Protein AF-A0A9E5SUX5-F1 (afdb_monomer)

Sequence (63 aa):
YVSFIKPEQVKDGMEVLEHAKGFIRTSLAKKMDTRRIPELIFILDEGFQREERITELLEKSKK

Structure (mmCIF, N/CA/C/O backbone):
data_AF-A0A9E5SUX5-F1
#
_entry.id   AF-A0A9E5SUX5-F1
#
loop_
_atom_site.group_PDB
_atom_site.id
_atom_site.type_symbol
_atom_site.label_atom_id
_atom_site.label_alt_id
_atom_site.label_comp_id
_atom_site.label_asym_id
_atom_site.label_entity_id
_atom_site.label_seq_id
_atom_site.pdbx_PDB_ins_code
_atom_site.Cartn_x
_atom_site.Cartn_y
_atom_site.Cartn_z
_atom_site.occupancy
_atom_site.B_iso_or_equiv
_atom_site.auth_seq_id
_atom_site.auth_comp_id
_atom_site.auth_asym_id
_atom_site.auth_atom_id
_atom_site.pdbx_PDB_model_num
ATOM 1 N N . TYR A 1 1 ? -5.738 0.733 -0.651 1.00 89.81 1 TYR A N 1
ATOM 2 C CA . TYR A 1 1 ? -5.904 0.815 0.809 1.00 89.81 1 TYR A CA 1
ATOM 3 C C . TYR A 1 1 ? -5.182 -0.351 1.453 1.00 89.81 1 TYR A C 1
ATOM 5 O O . TYR A 1 1 ? -5.087 -1.400 0.820 1.00 89.81 1 TYR A O 1
ATOM 13 N N . VAL A 1 2 ? -4.608 -0.143 2.634 1.00 91.44 2 VAL A N 1
ATOM 14 C CA . VAL A 1 2 ? -3.882 -1.157 3.409 1.00 91.44 2 VAL A CA 1
ATOM 15 C C . VAL A 1 2 ? -4.363 -1.136 4.852 1.00 91.44 2 VAL A C 1
ATOM 17 O O . VAL A 1 2 ? -4.610 -0.067 5.403 1.00 91.44 2 VAL A O 1
ATOM 20 N N . SER A 1 3 ? -4.454 -2.308 5.465 1.00 89.62 3 SER A N 1
ATOM 21 C CA . SER A 1 3 ? -4.845 -2.470 6.865 1.00 89.62 3 SER A CA 1
ATOM 22 C C . SER A 1 3 ? -3.788 -3.315 7.559 1.00 89.62 3 SER A C 1
ATOM 24 O O . SER A 1 3 ? -3.275 -4.275 6.981 1.00 89.62 3 SER A O 1
ATOM 26 N N . PHE A 1 4 ? -3.453 -2.963 8.795 1.00 88.00 4 PHE A N 1
ATOM 27 C CA . PHE A 1 4 ? -2.475 -3.696 9.588 1.00 88.00 4 PHE A CA 1
ATOM 28 C C . PHE A 1 4 ? -3.197 -4.521 10.646 1.00 88.00 4 PHE A C 1
ATOM 30 O O . PHE A 1 4 ? -4.070 -4.015 11.340 1.00 88.00 4 PHE A O 1
ATOM 37 N N . ILE A 1 5 ? -2.805 -5.790 10.783 1.00 87.44 5 ILE A N 1
ATOM 38 C CA . ILE A 1 5 ? -3.353 -6.689 11.812 1.00 87.44 5 ILE A CA 1
ATOM 39 C C . ILE A 1 5 ? -2.971 -6.192 13.213 1.00 87.44 5 ILE A C 1
ATOM 41 O O . ILE A 1 5 ? -3.744 -6.330 14.155 1.00 87.44 5 ILE A O 1
ATOM 45 N N . LYS A 1 6 ? -1.771 -5.615 13.343 1.00 86.44 6 LYS A N 1
ATOM 46 C CA . LYS A 1 6 ? -1.275 -5.014 14.580 1.00 86.44 6 LYS A CA 1
ATOM 47 C C . LYS A 1 6 ? -1.270 -3.492 14.443 1.00 86.44 6 LYS A C 1
ATOM 49 O O . LYS A 1 6 ? -0.496 -2.981 13.625 1.00 86.44 6 LYS A O 1
ATOM 54 N N . PRO A 1 7 ? -2.101 -2.765 15.205 1.00 80.50 7 PRO A N 1
ATOM 55 C CA . PRO A 1 7 ? -2.210 -1.315 15.085 1.00 80.50 7 PRO A CA 1
ATOM 56 C C . PRO A 1 7 ? -0.920 -0.595 15.499 1.00 80.50 7 PRO A C 1
ATOM 58 O O . PRO A 1 7 ? -0.621 0.474 14.973 1.00 80.50 7 PRO A O 1
ATOM 61 N N . GLU A 1 8 ? -0.101 -1.191 16.369 1.00 86.38 8 GLU A N 1
ATOM 62 C CA . GLU A 1 8 ? 1.160 -0.587 16.816 1.00 86.38 8 GLU A CA 1
ATOM 63 C C . GLU A 1 8 ? 2.199 -0.499 15.689 1.00 86.38 8 GLU A C 1
ATOM 65 O O . GLU A 1 8 ? 3.100 0.331 15.737 1.00 86.38 8 GLU A O 1
ATOM 70 N N . GLN A 1 9 ? 2.068 -1.338 14.657 1.00 89.31 9 GLN A N 1
ATOM 71 C CA . GLN A 1 9 ? 3.024 -1.429 13.551 1.00 89.31 9 GLN A CA 1
ATOM 72 C C . GLN A 1 9 ? 2.629 -0.593 12.334 1.00 89.31 9 GLN A C 1
ATOM 74 O O . GLN A 1 9 ? 3.316 -0.637 11.317 1.00 89.31 9 GLN A O 1
ATOM 79 N N . VAL A 1 10 ? 1.526 0.156 12.409 1.00 89.38 10 VAL A N 1
ATOM 80 C CA . VAL A 1 10 ? 1.008 0.926 11.272 1.00 89.38 10 VAL A CA 1
ATOM 81 C C . VAL A 1 10 ? 2.055 1.903 10.747 1.00 89.38 10 VAL A C 1
ATOM 83 O O . VAL A 1 10 ? 2.287 1.955 9.544 1.00 89.38 10 VAL A O 1
ATOM 86 N N . LYS A 1 11 ? 2.716 2.656 11.633 1.00 90.12 11 LYS A N 1
ATOM 87 C CA . LYS A 1 11 ? 3.679 3.685 11.225 1.00 90.12 11 LYS A CA 1
ATOM 88 C C . LYS A 1 11 ? 4.889 3.077 10.510 1.00 90.12 11 LYS A C 1
ATOM 90 O O . LYS A 1 11 ? 5.131 3.391 9.347 1.00 90.12 11 LYS A O 1
ATOM 95 N N . ASP A 1 12 ? 5.583 2.160 11.176 1.00 93.81 12 ASP A N 1
ATOM 96 C CA . ASP A 1 12 ? 6.778 1.509 10.630 1.00 93.81 12 ASP A CA 1
ATOM 97 C C . ASP A 1 12 ? 6.437 0.686 9.379 1.00 93.81 12 ASP A C 1
ATOM 99 O O . ASP A 1 12 ? 7.168 0.680 8.390 1.00 93.81 12 ASP A O 1
ATOM 103 N N . GLY A 1 13 ? 5.280 0.022 9.385 1.00 93.75 13 GLY A N 1
ATOM 104 C CA . GLY A 1 13 ? 4.788 -0.747 8.251 1.00 93.75 13 GLY A CA 1
ATOM 105 C C . GLY A 1 13 ? 4.496 0.117 7.024 1.00 93.75 13 GLY A C 1
ATOM 106 O O . GLY A 1 13 ? 4.807 -0.293 5.906 1.00 93.75 13 GLY A O 1
ATOM 107 N N . MET A 1 14 ? 3.953 1.322 7.209 1.00 94.81 14 MET A N 1
ATOM 108 C CA . MET A 1 14 ? 3.735 2.275 6.116 1.00 94.81 14 MET A 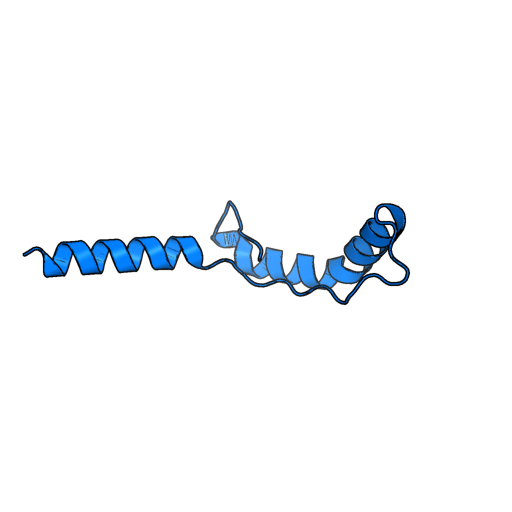CA 1
ATOM 109 C C . MET A 1 14 ? 5.057 2.777 5.525 1.00 94.81 14 MET A C 1
ATOM 111 O O . MET A 1 14 ? 5.181 2.843 4.301 1.00 94.81 14 MET A O 1
ATOM 115 N N . GLU A 1 15 ? 6.062 3.064 6.358 1.00 95.56 15 GLU A N 1
ATOM 116 C CA . GLU A 1 15 ? 7.403 3.444 5.887 1.00 95.56 15 GLU A CA 1
ATOM 117 C C . GLU A 1 15 ? 8.057 2.317 5.075 1.00 95.56 15 GLU A C 1
ATOM 119 O O . GLU A 1 15 ? 8.608 2.548 3.995 1.00 95.56 15 GLU A O 1
ATOM 124 N N . VAL A 1 16 ? 7.943 1.071 5.542 1.00 95.75 16 VAL A N 1
ATOM 125 C CA . VAL A 1 16 ? 8.447 -0.105 4.818 1.00 95.75 16 VAL A CA 1
ATOM 126 C C . VAL A 1 16 ? 7.744 -0.278 3.470 1.00 95.75 16 VAL A C 1
ATOM 128 O O . VAL A 1 16 ? 8.412 -0.568 2.476 1.00 95.75 16 VAL A O 1
ATOM 131 N N . LEU A 1 17 ? 6.423 -0.087 3.400 1.00 95.81 17 LEU A N 1
ATOM 132 C CA . LEU A 1 17 ? 5.671 -0.180 2.144 1.00 95.81 17 LEU A CA 1
ATOM 133 C C . LEU A 1 17 ? 6.125 0.870 1.126 1.00 95.81 17 LEU A C 1
ATOM 135 O O . LEU A 1 17 ? 6.296 0.541 -0.051 1.00 95.81 17 LEU A O 1
ATOM 139 N N . GLU A 1 18 ? 6.371 2.103 1.569 1.00 95.75 18 GLU A N 1
ATOM 140 C CA . GLU A 1 18 ? 6.831 3.172 0.683 1.00 95.75 18 GLU A CA 1
ATOM 141 C C . GLU A 1 18 ? 8.250 2.898 0.159 1.00 95.75 18 GLU A C 1
ATOM 143 O O . GLU A 1 18 ? 8.501 3.04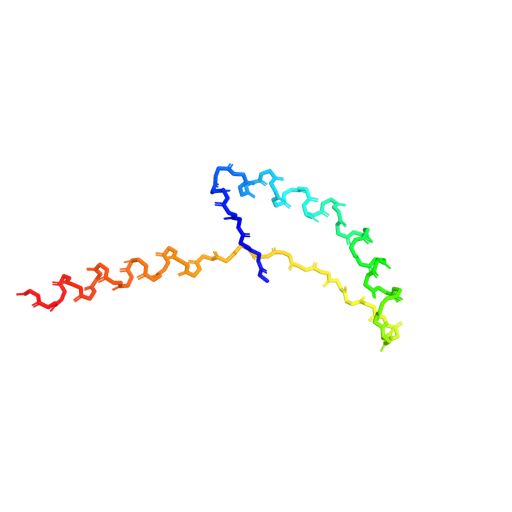3 -1.038 1.00 95.75 18 GLU A O 1
ATOM 148 N N . HIS A 1 19 ? 9.154 2.380 0.996 1.00 96.38 19 HIS A N 1
ATOM 149 C CA . HIS A 1 19 ? 10.474 1.930 0.542 1.00 96.38 19 HIS A CA 1
ATOM 150 C C . HIS A 1 19 ? 10.397 0.721 -0.409 1.00 96.38 19 HIS A C 1
ATOM 152 O O . HIS A 1 19 ? 11.131 0.644 -1.398 1.00 96.38 19 HIS A O 1
ATOM 158 N N . ALA A 1 20 ? 9.484 -0.221 -0.159 1.00 96.88 20 ALA A N 1
ATOM 159 C CA . ALA A 1 20 ? 9.302 -1.425 -0.973 1.00 96.88 20 ALA A CA 1
ATOM 160 C C . ALA A 1 20 ? 8.526 -1.182 -2.283 1.00 96.88 20 ALA A C 1
ATOM 162 O O . ALA A 1 20 ? 8.427 -2.078 -3.129 1.00 96.88 20 ALA A O 1
ATOM 163 N N . LYS A 1 21 ? 7.997 0.023 -2.497 1.00 95.94 21 LYS A N 1
ATOM 164 C CA . LYS A 1 21 ? 7.153 0.408 -3.636 1.00 95.94 21 LYS A CA 1
ATOM 165 C C . LYS A 1 21 ? 7.717 0.004 -4.997 1.00 95.94 21 LYS A C 1
ATOM 167 O O . LYS A 1 21 ? 7.007 -0.586 -5.812 1.00 95.94 21 LYS A O 1
ATOM 172 N N . GLY A 1 22 ? 9.003 0.264 -5.238 1.00 95.06 22 GLY A N 1
ATOM 173 C CA . GLY A 1 22 ? 9.665 -0.083 -6.501 1.00 95.06 22 GLY A CA 1
ATOM 174 C C . GLY A 1 22 ? 9.755 -1.595 -6.738 1.00 95.06 22 GLY A C 1
ATOM 175 O O . GLY A 1 22 ? 9.535 -2.072 -7.858 1.00 95.06 22 GLY A O 1
ATOM 176 N N . PHE A 1 23 ? 10.007 -2.360 -5.673 1.00 96.69 23 PHE A N 1
ATOM 177 C CA . PHE A 1 23 ? 10.033 -3.821 -5.717 1.00 96.69 23 PHE A CA 1
ATOM 178 C C . PHE A 1 23 ? 8.643 -4.397 -6.022 1.00 96.69 23 PHE A C 1
ATOM 180 O O . PHE A 1 23 ? 8.506 -5.255 -6.901 1.00 96.69 23 PHE A O 1
ATOM 187 N N . ILE A 1 24 ? 7.601 -3.888 -5.356 1.00 96.31 24 ILE A N 1
ATOM 188 C CA . ILE A 1 24 ? 6.211 -4.312 -5.578 1.00 96.31 24 ILE A CA 1
ATOM 189 C C . ILE A 1 24 ? 5.791 -3.993 -7.017 1.00 96.31 24 ILE A C 1
ATOM 191 O O . ILE A 1 24 ? 5.287 -4.870 -7.719 1.00 96.31 24 ILE A O 1
ATOM 195 N N . ARG A 1 25 ? 6.078 -2.779 -7.501 1.00 95.88 25 ARG A N 1
ATOM 196 C CA . ARG A 1 25 ? 5.765 -2.347 -8.871 1.00 95.88 25 ARG A CA 1
ATOM 197 C C . ARG A 1 25 ? 6.413 -3.248 -9.924 1.00 95.88 25 ARG A C 1
ATOM 199 O O . ARG A 1 25 ? 5.750 -3.685 -10.861 1.00 95.88 25 ARG A O 1
ATOM 206 N N . THR A 1 26 ? 7.688 -3.587 -9.737 1.00 95.38 26 THR A N 1
ATOM 207 C CA . THR A 1 26 ? 8.419 -4.500 -10.632 1.00 95.38 26 THR A CA 1
ATOM 208 C C . THR A 1 26 ? 7.855 -5.920 -10.581 1.00 95.38 26 THR A C 1
ATOM 210 O O . THR A 1 26 ? 7.767 -6.597 -11.604 1.00 95.38 26 THR A O 1
ATOM 213 N N . SER A 1 27 ? 7.434 -6.377 -9.402 1.00 96.31 27 SER A N 1
ATOM 214 C CA . SER A 1 27 ? 6.817 -7.695 -9.232 1.00 96.31 27 SER A CA 1
ATOM 215 C C . SER A 1 27 ? 5.444 -7.782 -9.905 1.00 96.31 27 SER A C 1
ATOM 217 O O . SER A 1 27 ? 5.133 -8.806 -10.511 1.00 96.31 27 SER A O 1
ATOM 219 N N . LEU A 1 28 ? 4.648 -6.709 -9.855 1.00 95.81 28 LEU A N 1
ATOM 220 C CA . LEU A 1 28 ? 3.369 -6.605 -10.564 1.00 95.81 28 LEU A CA 1
ATOM 221 C C . LEU A 1 28 ? 3.564 -6.573 -12.083 1.00 95.81 28 LEU A C 1
ATOM 223 O O . LEU A 1 28 ? 2.841 -7.267 -12.792 1.00 95.81 28 LEU A O 1
ATOM 227 N N . ALA A 1 29 ? 4.584 -5.864 -12.577 1.00 95.56 29 ALA A N 1
ATOM 228 C CA . ALA A 1 29 ? 4.901 -5.797 -14.009 1.00 95.56 29 ALA A CA 1
ATOM 229 C C . ALA A 1 29 ? 5.171 -7.174 -14.631 1.00 95.56 29 ALA A C 1
ATOM 231 O O . ALA A 1 29 ? 4.865 -7.396 -15.795 1.00 95.56 29 ALA A O 1
ATOM 232 N N . LYS A 1 30 ? 5.728 -8.111 -13.854 1.00 95.38 30 LYS A N 1
ATOM 233 C CA . LYS A 1 30 ? 5.989 -9.486 -14.308 1.00 95.38 30 LYS A CA 1
ATOM 234 C C . LYS A 1 30 ? 4.740 -10.370 -14.340 1.00 95.38 30 LYS A C 1
ATOM 236 O O . LYS A 1 30 ? 4.773 -11.422 -14.965 1.00 95.38 30 LYS A O 1
ATOM 241 N N . LYS A 1 31 ? 3.686 -9.999 -13.606 1.00 95.81 31 LYS A N 1
ATOM 242 C CA . LYS A 1 31 ? 2.483 -10.824 -13.404 1.00 95.81 31 LYS A CA 1
ATOM 243 C C . LYS A 1 31 ? 1.262 -10.305 -14.157 1.00 95.81 31 LYS A C 1
ATOM 245 O O . LYS A 1 31 ? 0.376 -11.091 -14.467 1.00 95.81 31 LYS A O 1
ATOM 250 N N . MET A 1 32 ? 1.190 -9.001 -14.403 1.00 94.12 32 MET A N 1
ATOM 251 C CA . MET A 1 32 ? 0.070 -8.364 -15.084 1.00 94.12 32 MET A CA 1
ATOM 252 C C . MET A 1 32 ? 0.399 -8.102 -16.550 1.00 94.12 32 MET A C 1
ATOM 254 O O . MET A 1 32 ? 1.439 -7.519 -16.850 1.00 94.12 32 MET A O 1
ATOM 258 N N . ASP A 1 33 ? -0.533 -8.427 -17.444 1.00 93.69 33 ASP A N 1
ATOM 259 C CA . ASP A 1 33 ? -0.444 -8.045 -18.854 1.00 93.69 33 ASP A CA 1
ATOM 260 C C . ASP A 1 33 ? -0.867 -6.580 -19.033 1.00 93.69 33 ASP A C 1
ATOM 262 O O . ASP A 1 33 ? -1.996 -6.244 -19.388 1.00 93.69 33 ASP A O 1
ATOM 266 N N . THR A 1 34 ? 0.034 -5.673 -18.662 1.00 93.12 34 THR A N 1
ATOM 267 C CA . THR A 1 34 ? -0.168 -4.231 -18.808 1.00 93.12 34 THR A CA 1
ATOM 268 C C . THR A 1 34 ? 1.061 -3.599 -19.428 1.00 93.12 34 THR A C 1
ATOM 270 O O . THR A 1 34 ? 2.194 -3.907 -19.066 1.00 93.12 34 THR A O 1
ATOM 273 N N . ARG A 1 35 ? 0.844 -2.649 -20.342 1.00 91.56 35 ARG A N 1
ATOM 274 C CA . 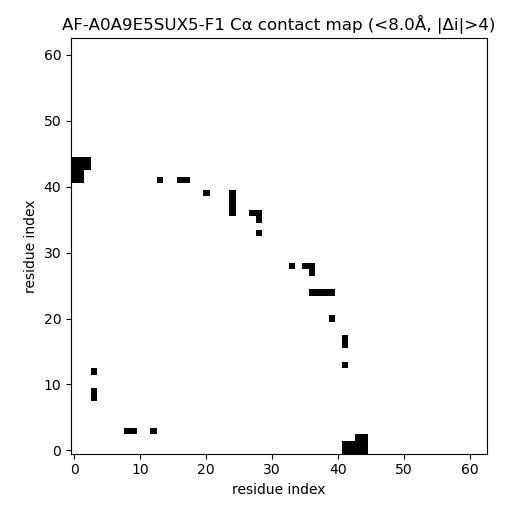ARG A 1 35 ? 1.945 -1.933 -21.001 1.00 91.56 35 ARG A CA 1
ATOM 275 C C . ARG A 1 35 ? 2.810 -1.150 -20.006 1.00 91.56 35 ARG A C 1
ATOM 277 O O . ARG A 1 35 ? 4.011 -1.008 -20.221 1.00 91.56 35 ARG A O 1
ATOM 284 N N . ARG A 1 36 ? 2.198 -0.584 -18.960 1.00 91.88 36 ARG A N 1
ATOM 285 C CA . ARG A 1 36 ? 2.868 0.155 -17.880 1.00 91.88 36 ARG A CA 1
ATOM 286 C C . ARG A 1 36 ? 2.124 -0.077 -16.573 1.00 91.88 36 ARG A C 1
ATOM 288 O O . ARG A 1 36 ? 0.908 0.095 -16.532 1.00 91.88 36 ARG A O 1
ATOM 295 N N . ILE A 1 37 ? 2.864 -0.394 -15.516 1.00 95.69 37 ILE A N 1
ATOM 296 C CA . ILE A 1 37 ? 2.309 -0.422 -14.163 1.00 95.69 37 ILE A CA 1
ATOM 297 C C . ILE A 1 37 ? 2.214 1.021 -13.647 1.00 95.69 37 ILE A C 1
ATOM 299 O O . ILE A 1 37 ? 3.190 1.765 -13.786 1.00 95.69 37 ILE A O 1
ATOM 303 N N . PRO A 1 38 ? 1.070 1.433 -13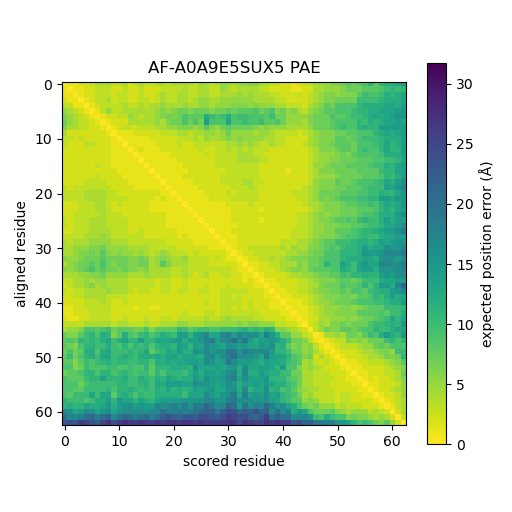.077 1.00 93.94 38 PRO A N 1
ATOM 304 C CA . PRO A 1 38 ? 0.910 2.763 -12.499 1.00 93.94 38 PRO A CA 1
ATOM 305 C C . PRO A 1 38 ? 1.779 2.964 -11.248 1.00 93.94 38 PRO A C 1
ATOM 307 O O . PRO A 1 38 ? 2.310 2.014 -10.667 1.00 93.94 38 PRO A O 1
ATOM 310 N N . GLU A 1 39 ? 1.897 4.217 -10.806 1.00 92.88 39 GLU A N 1
ATOM 311 C CA . GLU A 1 39 ? 2.456 4.505 -9.486 1.00 92.88 39 GLU A CA 1
ATOM 312 C C . GLU A 1 39 ? 1.537 3.963 -8.390 1.00 92.88 39 GLU A C 1
ATOM 314 O O . GLU A 1 39 ? 0.317 4.126 -8.436 1.00 92.88 39 GLU A O 1
ATOM 319 N N . LEU A 1 40 ? 2.134 3.292 -7.407 1.00 94.38 40 LEU A N 1
ATOM 320 C CA . LEU A 1 40 ? 1.398 2.744 -6.273 1.00 94.38 40 LEU A CA 1
ATOM 321 C C . LEU A 1 40 ? 1.207 3.837 -5.220 1.00 94.38 40 LEU A C 1
ATOM 323 O O . LEU A 1 40 ? 2.069 4.686 -5.035 1.00 94.38 40 LEU A O 1
ATOM 327 N N . ILE A 1 41 ? 0.088 3.837 -4.507 1.00 94.88 41 ILE A N 1
ATOM 328 C CA . ILE A 1 41 ? -0.131 4.743 -3.375 1.00 94.88 41 ILE A CA 1
ATOM 329 C C . ILE A 1 41 ? -0.712 3.902 -2.247 1.00 94.88 41 ILE A C 1
ATOM 331 O O . ILE A 1 41 ? -1.706 3.196 -2.437 1.00 94.88 41 ILE A O 1
ATOM 335 N N . PHE A 1 42 ? -0.073 3.951 -1.082 1.00 94.69 42 PHE A N 1
ATOM 336 C CA . PHE A 1 42 ? -0.536 3.255 0.111 1.00 94.69 42 PHE A CA 1
ATOM 337 C C . PHE A 1 42 ? -1.317 4.236 0.981 1.00 94.69 42 PHE A C 1
ATOM 339 O O . PHE A 1 42 ? -0.832 5.315 1.304 1.00 94.69 42 PHE A O 1
ATOM 346 N N . ILE A 1 43 ? -2.546 3.863 1.329 1.00 92.75 43 ILE A N 1
ATOM 347 C CA . ILE A 1 43 ? -3.454 4.660 2.158 1.00 92.75 43 ILE A CA 1
ATOM 348 C C . ILE A 1 43 ? -3.963 3.727 3.244 1.00 92.75 43 ILE A C 1
ATOM 350 O O . ILE A 1 43 ? -4.478 2.654 2.909 1.00 92.75 43 ILE A O 1
ATOM 354 N N . LEU A 1 44 ? -3.792 4.115 4.507 1.00 91.00 44 LEU A N 1
ATOM 355 C CA . LEU A 1 44 ? -4.302 3.351 5.636 1.00 91.00 44 LEU A CA 1
AT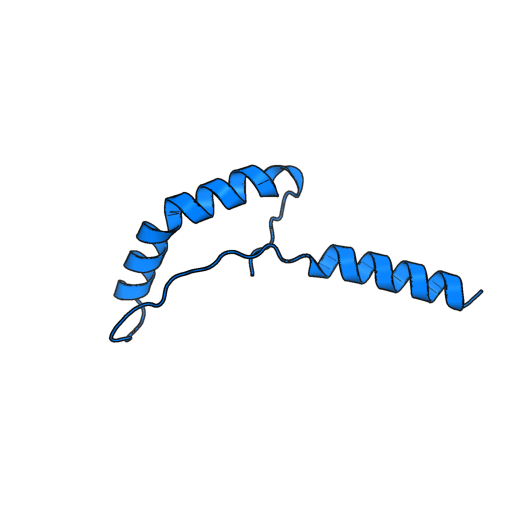OM 356 C C . LEU A 1 44 ? -5.829 3.291 5.565 1.00 91.00 44 LEU A C 1
ATOM 358 O O . LEU A 1 44 ? -6.492 4.297 5.317 1.00 91.00 44 LEU A O 1
ATOM 362 N N . ASP A 1 45 ? -6.374 2.101 5.753 1.00 88.12 45 ASP A N 1
ATOM 363 C CA . ASP A 1 45 ? -7.808 1.902 5.849 1.00 88.12 45 ASP A CA 1
ATOM 364 C C 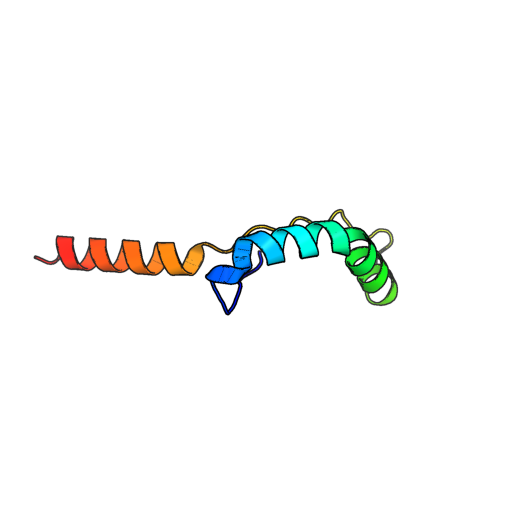. ASP A 1 45 ? -8.288 2.232 7.269 1.00 88.12 45 ASP A C 1
ATOM 366 O O . ASP A 1 45 ? -8.081 1.467 8.211 1.00 88.12 45 ASP A O 1
ATOM 370 N N . GLU A 1 46 ? -8.915 3.397 7.425 1.00 79.50 46 GLU A N 1
ATOM 371 C CA . GLU A 1 46 ? -9.543 3.838 8.679 1.00 79.50 46 GLU A CA 1
ATOM 372 C C . GLU A 1 46 ? -10.984 3.315 8.836 1.00 79.50 46 GLU A C 1
ATOM 374 O O . GLU A 1 46 ? -11.689 3.711 9.769 1.00 79.50 46 GLU A O 1
ATOM 379 N N . GLY A 1 47 ? -11.451 2.439 7.935 1.00 72.00 47 GLY A N 1
ATOM 380 C CA . GLY A 1 47 ? -12.830 1.948 7.908 1.00 72.00 47 GLY A CA 1
ATOM 381 C C . GLY A 1 47 ? -13.303 1.402 9.255 1.00 72.00 47 GLY A C 1
ATOM 382 O O . GLY A 1 47 ? -14.371 1.784 9.726 1.00 72.00 47 GLY A O 1
ATOM 383 N N . PHE A 1 48 ? -12.461 0.620 9.936 1.00 66.62 48 PHE A 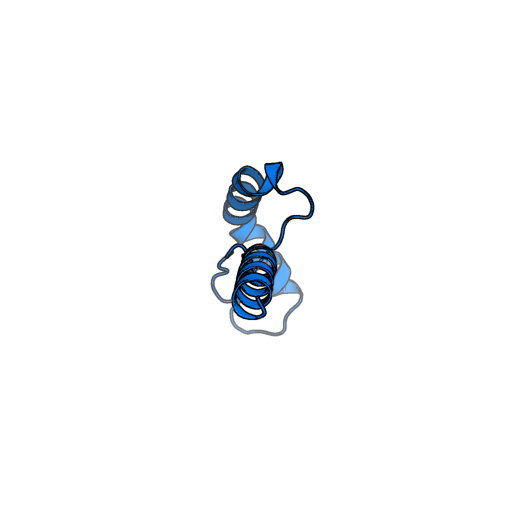N 1
ATOM 384 C CA . PHE A 1 48 ? -12.811 0.006 11.219 1.00 66.62 48 PHE A CA 1
ATOM 385 C C . PHE A 1 48 ? -13.051 1.033 12.342 1.00 66.62 48 PHE A C 1
ATOM 387 O O . PHE A 1 48 ? -14.057 0.968 13.044 1.00 66.62 48 PHE A O 1
ATOM 394 N N . GLN A 1 49 ? -12.179 2.03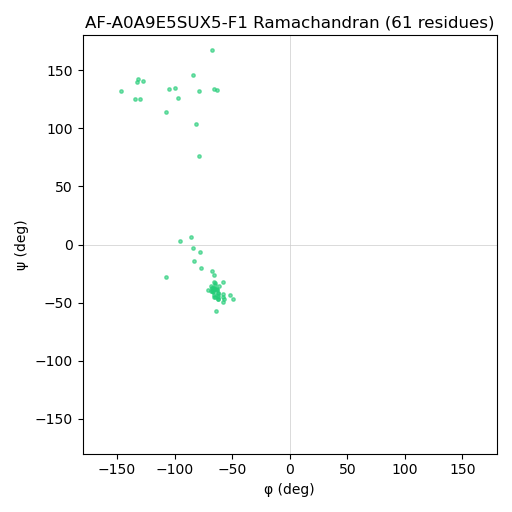8 12.476 1.00 68.19 49 GLN A N 1
ATOM 395 C CA . GLN A 1 49 ? -12.351 3.101 13.480 1.00 68.19 49 GLN A CA 1
ATOM 396 C C . GLN A 1 49 ? -13.603 3.942 13.207 1.00 68.19 49 GLN A C 1
ATOM 398 O O . GLN A 1 49 ? -14.272 4.437 14.118 1.00 68.19 49 GLN A O 1
ATOM 403 N N . ARG A 1 50 ? -13.930 4.120 11.925 1.00 68.31 50 ARG A N 1
ATOM 404 C CA . ARG A 1 50 ? -15.113 4.862 11.504 1.00 68.31 50 ARG A CA 1
ATOM 405 C C . ARG A 1 50 ? -16.400 4.095 11.802 1.00 68.31 50 ARG A C 1
ATOM 407 O O . ARG A 1 50 ? -17.367 4.723 12.227 1.00 68.31 50 ARG A O 1
ATOM 414 N N . GLU A 1 51 ? -16.413 2.779 11.612 1.00 73.81 51 GLU A N 1
ATOM 415 C CA . GLU A 1 51 ? -17.542 1.910 11.969 1.00 73.81 51 GLU A CA 1
ATOM 416 C C . GLU A 1 51 ? -17.832 1.931 13.472 1.00 73.81 51 GLU A C 1
ATOM 418 O O . GLU A 1 51 ? -18.986 2.120 13.865 1.00 73.81 51 GLU A O 1
ATOM 423 N N . GLU A 1 52 ? -16.801 1.828 14.313 1.00 76.56 52 GLU A N 1
ATOM 424 C CA . GLU A 1 52 ? -16.935 1.912 15.773 1.00 76.56 52 GLU A CA 1
ATOM 425 C C . GLU A 1 52 ? -17.561 3.251 16.190 1.00 76.56 52 GLU A C 1
ATOM 427 O O . GLU A 1 52 ? -18.590 3.292 16.866 1.00 76.56 52 GLU A O 1
ATOM 432 N N . ARG A 1 53 ? -17.031 4.364 15.669 1.00 80.38 53 ARG A N 1
ATOM 433 C CA . ARG A 1 53 ? -17.545 5.708 15.960 1.00 80.38 53 ARG A CA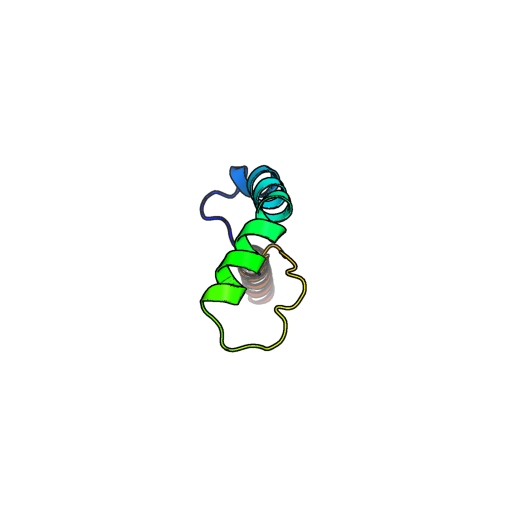 1
ATOM 434 C C . ARG A 1 53 ? -18.979 5.930 15.474 1.00 80.38 53 ARG A C 1
ATOM 436 O O . ARG A 1 53 ? -19.753 6.609 16.147 1.00 80.38 53 ARG A O 1
ATOM 443 N N . ILE A 1 54 ? -19.342 5.405 14.303 1.00 83.75 54 ILE A N 1
ATOM 444 C CA . ILE A 1 54 ? -20.719 5.481 13.794 1.00 83.75 54 ILE A CA 1
ATOM 445 C C . ILE A 1 54 ? -21.652 4.674 14.699 1.00 83.75 54 ILE A C 1
ATOM 447 O O . ILE A 1 54 ? -22.724 5.165 15.048 1.00 83.75 54 ILE A O 1
ATOM 451 N N . THR A 1 55 ? -21.234 3.480 15.112 1.00 83.06 55 THR A N 1
ATOM 452 C CA . THR A 1 55 ? -22.016 2.612 16.000 1.00 83.06 55 THR A CA 1
ATOM 453 C C . THR A 1 55 ? -22.253 3.286 17.351 1.00 83.06 55 THR A C 1
ATOM 455 O O . THR A 1 55 ? -23.402 3.393 17.775 1.00 83.06 55 THR A O 1
ATOM 458 N N . GLU A 1 56 ? -21.220 3.863 17.969 1.00 87.81 56 GLU A N 1
ATOM 459 C CA . GLU A 1 56 ? -21.362 4.631 19.214 1.00 87.81 56 GLU A CA 1
ATOM 460 C C . GLU A 1 56 ? -22.340 5.810 19.082 1.00 87.81 56 GLU A C 1
ATOM 462 O O . GLU A 1 56 ? -23.136 6.081 19.985 1.00 87.81 56 GLU A O 1
ATOM 467 N N . LEU A 1 57 ? -22.276 6.552 17.972 1.00 86.56 57 LEU A N 1
ATOM 468 C CA . LEU A 1 57 ? -23.175 7.681 17.718 1.00 86.56 57 LEU A CA 1
ATOM 469 C C . LEU A 1 57 ? -24.626 7.224 17.509 1.00 86.56 57 LEU A C 1
ATOM 471 O O . LEU A 1 57 ? -25.545 7.898 17.976 1.00 86.56 57 LEU A O 1
ATOM 475 N N . LEU A 1 58 ? -24.833 6.089 16.837 1.00 87.62 58 LEU A N 1
ATOM 476 C CA . LEU A 1 58 ? -26.151 5.482 16.638 1.00 87.62 58 LEU A CA 1
ATOM 477 C C . LEU A 1 58 ? -26.748 4.945 17.945 1.00 87.62 58 LEU A C 1
ATOM 479 O O . LEU A 1 58 ? -27.958 5.039 18.144 1.00 87.62 58 LEU A O 1
ATOM 483 N N . GLU A 1 59 ? -25.934 4.406 18.851 1.00 89.81 59 GLU A N 1
ATOM 484 C CA . GLU A 1 59 ? -26.406 3.999 20.180 1.00 89.81 59 GLU A CA 1
ATOM 485 C C . GLU A 1 59 ? -26.786 5.203 21.046 1.00 89.81 59 GLU A C 1
ATOM 487 O O . GLU A 1 59 ? -27.816 5.178 21.722 1.00 89.81 59 GLU A O 1
ATOM 492 N N . LYS A 1 60 ? -26.007 6.290 20.986 1.00 85.88 60 LYS A N 1
ATOM 493 C CA . LYS A 1 60 ? -26.308 7.532 21.715 1.00 85.88 60 LYS A CA 1
ATOM 494 C C . LYS A 1 60 ? -27.584 8.219 21.228 1.00 85.88 60 LYS A C 1
ATOM 496 O O . LYS A 1 60 ? -28.253 8.840 22.042 1.00 85.88 60 LYS A O 1
ATOM 501 N N . SER A 1 61 ? -27.921 8.121 19.940 1.00 77.38 61 SER A N 1
ATOM 502 C CA . SER A 1 61 ? -29.134 8.734 19.372 1.00 77.38 61 SER A CA 1
ATOM 503 C C . SER A 1 61 ? -30.406 7.901 19.552 1.00 77.38 61 SER A C 1
ATOM 505 O O . SER A 1 61 ? -31.503 8.418 19.360 1.00 77.38 61 SER A O 1
ATOM 507 N N . LYS A 1 62 ? -30.275 6.619 19.918 1.00 72.19 62 LYS A N 1
ATOM 508 C CA . LYS A 1 62 ? -31.400 5.738 20.273 1.00 72.19 62 LYS A CA 1
ATOM 509 C C . LYS A 1 62 ? -31.852 5.869 21.734 1.00 72.19 62 LYS A C 1
ATOM 511 O O . LYS A 1 62 ? -32.801 5.186 22.118 1.00 72.19 62 LYS A O 1
ATOM 516 N N . LYS A 1 63 ? -31.175 6.697 22.531 1.00 52.31 63 LYS A N 1
ATOM 517 C CA . LYS A 1 63 ? -31.511 7.004 23.925 1.00 52.31 63 LYS A CA 1
ATOM 518 C C . LYS A 1 63 ? -32.314 8.295 24.013 1.00 52.31 63 LYS A C 1
ATOM 520 O O . LYS A 1 63 ? -33.224 8.332 24.866 1.00 52.31 63 LYS A O 1
#

pLDDT: mean 88.5, std 9.17, range [52.31, 96.88]

Mean predicted aligned error: 6.44 Å

Solvent-accessible surface area (backbone atoms only — not comparable to full-atom values): 4014 Å² total; per-residue (Å²): 110,46,77,62,96,52,74,89,45,45,67,65,50,50,54,49,50,63,70,41,42,66,59,52,47,55,56,47,52,76,73,47,99,58,100,70,74,74,88,84,76,90,41,79,56,60,62,66,66,50,50,53,54,51,50,55,52,55,57,64,72,74,109

Nearest PDB structures (foldseek):
  8byv-assembly1_A  TM=7.409E-01  e=1.467E-02  Staphylococcus aureus subsp. aureus NCTC 8325
  1jos-assembly1_A  TM=8.742E-01  e=8.538E-02  Haemophilus influenzae
  8bxa-assembly1_A  TM=8.800E-01  e=1.610E-01  Staphylococcus aureus subsp. aureus NCTC 8325
  7pnu-assembly1_a  TM=7.467E-01  e=9.161E-02  Mus musculus
  7pnt-assembly1_a  TM=7.276E-01  e=1.214E-01  Mus musculus

Foldseek 3Di:
DDEDPDPVCVVVVQVVCVVCQVVVLVVVVVVDPDPHRDRDDDDYDCPVVVVVVVVVVVVVVVD

Secondary structure (DSSP, 8-state):
-B--SSGGGHHHHHHHHHHHHHHHHHHHHTTS--SSPPPP---B--HHHHHHHHHHHHHHHT-

Radius of gyration: 17.46 Å; Cα contacts (8 Å, |Δi|>4): 25; chains: 1; bounding box: 42×20×45 Å